Protein AF-X1E776-F1 (afdb_monomer)

Organism: NCBI:txid412755

Mean predicted aligned error: 4.52 Å

Radius of gyration: 12.27 Å; Cα contacts (8 Å, |Δi|>4): 96; chains: 1; bounding box: 30×23×28 Å

Secondary structure (DSSP, 8-state):
-EE-TTT--HHHHHHHHHHTTT-S-EEEEEP-TTS-SSGGGGGPPPPPHHHHHHHHHHHHTTSS-EEE-

Nearest PDB structures (foldseek):
  3grp-assembly1_A  TM=4.895E-01  e=4.437E+00  Bartonella henselae str. Houston-1
  2j0v-assembly2_B  TM=4.863E-01  e=7.725E+00  Arabidopsis thaliana
  4k3z-assembly2_B-2  TM=3.988E-01  e=6.725E+00  Brucella melitensis bv. 1 str. 16M
  6k8b-assembly2_B  TM=2.674E-01  e=9.511E+00  Arabidopsis thaliana

pLDDT: mean 87.59, std 7.29, range [67.06, 95.19]

Structure (mmCIF, N/CA/C/O backbone):
data_AF-X1E776-F1
#
_entry.id   AF-X1E776-F1
#
loop_
_atom_site.group_PDB
_atom_site.id
_atom_site.type_symbol
_atom_site.label_atom_id
_atom_site.label_alt_id
_atom_site.label_comp_id
_atom_site.label_asym_id
_atom_site.label_entity_id
_atom_site.label_seq_id
_atom_site.pdbx_PDB_ins_code
_atom_site.Cartn_x
_atom_site.Cartn_y
_atom_site.Cartn_z
_atom_site.occupancy
_atom_site.B_iso_or_equiv
_atom_site.auth_seq_id
_atom_site.auth_comp_id
_atom_site.auth_asym_id
_atom_site.auth_atom_id
_atom_site.pdbx_PDB_model_num
ATOM 1 N N . THR A 1 1 ? -0.127 -4.955 0.771 1.00 86.88 1 THR A N 1
ATOM 2 C CA . THR A 1 1 ? -0.123 -5.147 -0.693 1.00 86.88 1 THR A CA 1
ATOM 3 C C . THR A 1 1 ? 0.960 -4.326 -1.335 1.00 86.88 1 THR A C 1
ATOM 5 O O . THR A 1 1 ? 1.077 -3.162 -0.985 1.00 86.88 1 THR A O 1
ATOM 8 N N . THR A 1 2 ? 1.718 -4.908 -2.266 1.00 86.25 2 THR A N 1
ATOM 9 C CA . THR A 1 2 ? 2.680 -4.182 -3.110 1.00 86.25 2 THR A CA 1
ATOM 10 C C . THR A 1 2 ? 1.975 -3.617 -4.337 1.00 86.25 2 THR A C 1
ATOM 12 O O . THR A 1 2 ? 1.340 -4.374 -5.066 1.00 86.25 2 THR A O 1
ATOM 15 N N . VAL A 1 3 ? 2.083 -2.310 -4.570 1.00 86.56 3 VAL A N 1
ATOM 16 C CA . VAL A 1 3 ? 1.413 -1.645 -5.697 1.00 86.56 3 VAL A CA 1
ATOM 17 C C . VAL A 1 3 ? 2.368 -1.377 -6.854 1.00 86.56 3 VAL A C 1
ATOM 19 O O . VAL A 1 3 ? 3.466 -0.860 -6.663 1.00 86.56 3 VAL A O 1
ATOM 22 N N . LEU A 1 4 ? 1.920 -1.712 -8.064 1.00 85.56 4 LEU A N 1
ATOM 23 C CA . LEU A 1 4 ? 2.638 -1.503 -9.322 1.00 85.56 4 LEU A CA 1
ATOM 24 C C . LEU A 1 4 ? 1.721 -0.789 -10.332 1.00 85.56 4 LEU A C 1
ATOM 26 O O . LEU A 1 4 ? 0.627 -1.311 -10.561 1.00 85.56 4 LEU A O 1
ATOM 30 N N . PRO A 1 5 ? 2.151 0.315 -10.976 1.00 82.69 5 PRO A N 1
ATOM 31 C CA . PRO A 1 5 ? 1.356 1.065 -11.959 1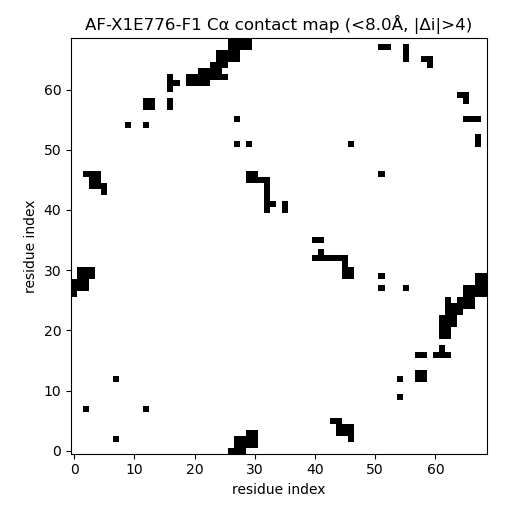.00 82.69 5 PRO A CA 1
ATOM 32 C C . PRO A 1 5 ? 0.798 0.222 -13.102 1.00 82.69 5 PRO A C 1
ATOM 34 O O . PRO A 1 5 ? -0.292 0.478 -13.594 1.00 82.69 5 PRO A O 1
ATOM 37 N N . LYS A 1 6 ? 1.518 -0.832 -13.491 1.00 82.00 6 LYS A N 1
ATOM 38 C CA . LYS A 1 6 ? 1.079 -1.781 -14.518 1.00 82.00 6 LYS A CA 1
ATOM 39 C C . LYS A 1 6 ? -0.210 -2.531 -14.162 1.00 82.00 6 LYS A C 1
ATOM 41 O O . LYS A 1 6 ? -0.931 -2.951 -15.059 1.00 82.00 6 LYS A O 1
ATOM 46 N N . PHE A 1 7 ? -0.469 -2.742 -12.871 1.00 81.12 7 PHE A N 1
ATOM 47 C CA . PHE A 1 7 ? -1.582 -3.566 -12.385 1.00 81.12 7 PHE A CA 1
ATOM 48 C C . PHE A 1 7 ? -2.565 -2.813 -11.497 1.00 81.12 7 PHE A C 1
ATOM 50 O O . PHE A 1 7 ? -3.643 -3.327 -11.229 1.00 81.12 7 PHE A O 1
ATOM 57 N N . HIS A 1 8 ? -2.194 -1.632 -11.011 1.00 88.12 8 HIS A N 1
ATOM 58 C CA . HIS A 1 8 ? -2.988 -0.886 -10.052 1.00 88.12 8 HIS A CA 1
ATOM 59 C C . HIS A 1 8 ? -3.257 0.507 -10.599 1.00 88.12 8 HIS A C 1
ATOM 61 O O . HIS A 1 8 ? -2.370 1.178 -11.121 1.00 88.12 8 HIS A O 1
ATOM 67 N N . ASN A 1 9 ? -4.492 0.942 -10.436 1.00 88.12 9 ASN A N 1
ATOM 68 C CA . ASN A 1 9 ? -4.933 2.314 -10.601 1.00 88.12 9 ASN A CA 1
ATOM 69 C C . ASN A 1 9 ? -5.852 2.648 -9.414 1.00 88.12 9 ASN A C 1
ATOM 71 O O . ASN A 1 9 ? -6.046 1.821 -8.522 1.00 88.12 9 ASN A O 1
ATOM 75 N N . GLU A 1 10 ? -6.405 3.854 -9.393 1.00 89.31 10 GLU A N 1
ATOM 76 C CA . GLU A 1 10 ? -7.289 4.301 -8.314 1.00 89.31 10 GLU A CA 1
ATOM 77 C C . GLU A 1 10 ? -8.503 3.372 -8.113 1.00 89.31 10 GLU A C 1
ATOM 79 O O . GLU A 1 10 ? -8.801 2.979 -6.983 1.00 89.31 10 GLU A O 1
ATOM 84 N N . ASP A 1 11 ? -9.139 2.924 -9.200 1.00 91.00 11 ASP A N 1
ATOM 85 C CA . ASP A 1 11 ? -10.261 1.979 -9.152 1.00 91.00 11 ASP A CA 1
ATOM 86 C C . ASP A 1 11 ? -9.874 0.640 -8.514 1.00 91.00 11 ASP A C 1
ATOM 88 O O . ASP A 1 11 ? -10.619 0.093 -7.696 1.00 91.00 11 ASP A O 1
ATOM 92 N N . GLU A 1 12 ? -8.698 0.105 -8.849 1.00 91.81 12 GLU A N 1
ATOM 93 C CA . GLU A 1 12 ? -8.184 -1.120 -8.234 1.00 91.81 12 GLU A CA 1
ATOM 94 C C . GLU A 1 12 ? -7.926 -0.926 -6.735 1.00 91.81 12 GLU A C 1
ATOM 96 O O . GLU A 1 12 ? -8.232 -1.819 -5.944 1.00 91.81 12 GLU A O 1
ATOM 101 N N . ILE A 1 13 ? -7.452 0.249 -6.305 1.00 93.31 13 ILE A N 1
ATOM 102 C CA . ILE A 1 13 ? -7.303 0.559 -4.875 1.00 93.31 13 ILE A CA 1
ATOM 103 C C . ILE A 1 13 ? -8.662 0.578 -4.168 1.00 93.31 13 ILE A C 1
ATOM 105 O O . ILE A 1 13 ? -8.785 0.004 -3.085 1.00 93.31 13 ILE A O 1
ATOM 109 N N . HIS A 1 14 ? -9.703 1.143 -4.783 1.00 93.94 14 HIS A N 1
ATOM 110 C CA . HIS A 1 14 ? -11.060 1.076 -4.236 1.00 93.94 14 HIS A CA 1
ATOM 111 C C . HIS A 1 14 ? -11.585 -0.361 -4.141 1.00 93.94 14 HIS A C 1
ATOM 113 O O . HIS A 1 14 ? -12.224 -0.719 -3.148 1.00 93.94 14 HIS A O 1
ATOM 119 N N . LYS A 1 15 ? -11.317 -1.208 -5.143 1.00 94.38 15 LYS A N 1
ATOM 120 C CA . LYS A 1 15 ? -11.686 -2.633 -5.103 1.00 94.38 15 LYS A CA 1
ATOM 121 C C . LYS A 1 15 ? -10.958 -3.366 -3.980 1.00 94.38 15 LYS A C 1
ATOM 123 O O . LYS A 1 15 ? -11.599 -4.103 -3.233 1.00 94.38 15 LYS A O 1
ATOM 128 N N . ILE A 1 16 ? -9.656 -3.124 -3.822 1.00 92.75 16 ILE A N 1
ATOM 129 C CA . ILE A 1 16 ? -8.857 -3.674 -2.720 1.00 92.75 16 ILE A CA 1
ATOM 130 C C . ILE A 1 16 ? -9.432 -3.211 -1.383 1.00 92.75 16 ILE A C 1
ATOM 132 O O . ILE A 1 16 ? -9.677 -4.050 -0.523 1.00 92.75 16 ILE A O 1
ATOM 136 N N . GLY A 1 17 ? -9.711 -1.914 -1.229 1.00 92.69 17 GLY A N 1
ATOM 137 C CA . GLY A 1 17 ? -10.314 -1.342 -0.025 1.00 92.69 17 GLY A CA 1
ATOM 138 C C . GLY A 1 17 ? -11.632 -2.017 0.345 1.00 92.69 17 GLY A C 1
ATOM 139 O O . GLY A 1 17 ? -11.791 -2.470 1.475 1.00 92.69 17 GLY A O 1
ATOM 140 N N . LYS A 1 18 ? -12.541 -2.193 -0.622 1.00 94.38 18 LYS A N 1
ATOM 141 C CA . LYS A 1 18 ? -13.799 -2.934 -0.421 1.00 94.38 18 LYS A CA 1
ATOM 142 C C . LYS A 1 18 ? -13.563 -4.385 0.004 1.00 94.38 18 LYS A C 1
ATOM 144 O O . LYS A 1 18 ? -14.296 -4.889 0.849 1.00 94.38 18 LYS A O 1
ATOM 149 N N . LEU A 1 19 ? -12.553 -5.046 -0.560 1.00 93.31 19 LEU A N 1
ATOM 150 C CA . LEU A 1 19 ? -12.215 -6.435 -0.245 1.00 93.31 19 LEU A CA 1
ATOM 151 C C . LEU A 1 19 ? -11.649 -6.596 1.174 1.00 93.31 19 LEU A C 1
ATOM 153 O O . LEU A 1 19 ? -11.912 -7.606 1.819 1.00 93.31 19 LEU A O 1
ATOM 157 N N . VAL A 1 20 ? -10.906 -5.604 1.674 1.00 92.69 20 VAL A N 1
ATOM 158 C CA . VAL A 1 20 ? -10.326 -5.612 3.031 1.00 92.69 20 VAL A CA 1
ATOM 159 C C . VAL A 1 20 ? -11.108 -4.761 4.034 1.00 92.69 20 VAL A C 1
ATOM 161 O O . VAL A 1 20 ? -10.588 -4.426 5.100 1.00 92.69 20 VAL A O 1
ATOM 164 N N . ASN A 1 21 ? -12.348 -4.400 3.701 1.00 94.88 21 ASN A N 1
ATOM 165 C CA . ASN A 1 21 ? -13.164 -3.499 4.503 1.00 94.88 21 ASN A CA 1
ATOM 166 C C . ASN A 1 21 ? -13.320 -4.015 5.943 1.00 94.88 21 ASN A C 1
ATOM 168 O O . ASN A 1 21 ? -13.663 -5.176 6.170 1.00 94.88 21 ASN A O 1
ATOM 172 N N . GLY A 1 22 ? -13.059 -3.147 6.919 1.00 92.06 22 GLY A N 1
ATOM 173 C CA . GLY A 1 22 ? -13.078 -3.485 8.344 1.00 92.06 22 GLY A CA 1
ATOM 174 C C . GLY A 1 22 ? -11.772 -4.074 8.891 1.00 92.06 22 GLY A C 1
ATOM 175 O O . GLY A 1 22 ? -11.704 -4.412 10.075 1.00 92.06 22 GLY A O 1
ATOM 176 N N . ALA A 1 23 ? -10.710 -4.185 8.085 1.00 94.06 23 ALA A N 1
ATOM 177 C CA . ALA A 1 23 ? -9.404 -4.589 8.597 1.00 94.06 23 ALA A CA 1
ATOM 178 C C . ALA A 1 23 ? -8.843 -3.552 9.591 1.00 94.06 23 ALA A C 1
ATOM 180 O O . ALA A 1 23 ? -8.934 -2.339 9.389 1.00 94.06 23 ALA A O 1
ATOM 181 N N . LYS A 1 24 ? -8.203 -4.032 10.667 1.00 93.31 24 LYS A N 1
ATOM 182 C CA . LYS A 1 24 ? -7.588 -3.166 11.694 1.00 93.31 24 LYS A CA 1
ATOM 183 C C . LYS A 1 24 ? -6.344 -2.434 11.191 1.00 93.31 24 LYS A C 1
ATOM 185 O O . LYS A 1 24 ? -6.051 -1.324 11.621 1.00 93.31 24 LYS A O 1
ATOM 190 N N . LEU A 1 25 ? -5.579 -3.083 10.319 1.00 91.94 25 LEU A N 1
ATOM 191 C CA . LEU A 1 25 ? -4.335 -2.554 9.782 1.00 91.94 25 LEU A CA 1
ATOM 192 C C . LEU A 1 25 ? -4.150 -3.046 8.353 1.00 91.94 25 LEU A C 1
ATOM 194 O O . LEU A 1 25 ? -4.173 -4.250 8.102 1.00 91.94 25 LEU A O 1
ATOM 198 N N . PHE A 1 26 ? -3.892 -2.114 7.446 1.00 93.31 26 PHE A N 1
ATOM 199 C CA . PHE A 1 26 ? -3.468 -2.403 6.088 1.00 93.31 26 PHE A CA 1
ATOM 200 C C . PHE A 1 26 ? -2.120 -1.744 5.809 1.00 93.31 26 PHE A C 1
ATOM 202 O O . PHE A 1 26 ? -1.881 -0.598 6.184 1.00 93.31 26 PHE A O 1
ATOM 209 N N . ILE A 1 27 ? -1.220 -2.481 5.161 1.00 93.06 27 ILE A N 1
ATOM 210 C CA . ILE A 1 27 ? 0.101 -1.972 4.789 1.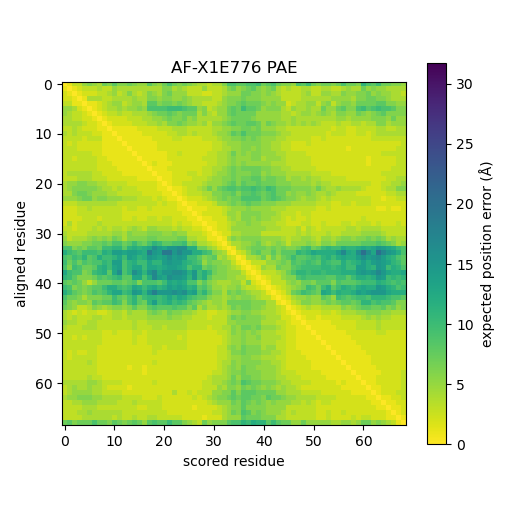00 93.06 27 ILE A CA 1
ATOM 211 C C . ILE A 1 27 ? 0.170 -1.888 3.269 1.00 93.06 27 ILE A C 1
ATOM 213 O O . ILE A 1 27 ? 0.135 -2.911 2.574 1.00 93.06 27 ILE A O 1
ATOM 217 N N . LEU A 1 28 ? 0.275 -0.664 2.768 1.00 92.38 28 LEU A N 1
ATOM 218 C CA . LEU A 1 28 ? 0.492 -0.343 1.370 1.00 92.38 28 LEU A CA 1
ATOM 219 C C . LEU A 1 28 ? 1.997 -0.277 1.108 1.00 92.38 28 LEU A C 1
ATOM 221 O O . LEU A 1 28 ? 2.687 0.613 1.586 1.00 92.38 28 LEU A O 1
ATOM 225 N N . GLN A 1 29 ? 2.518 -1.243 0.370 1.00 90.12 29 GLN A N 1
ATOM 226 C CA . GLN A 1 29 ? 3.940 -1.356 0.097 1.00 90.12 29 GLN A CA 1
ATOM 227 C C . GLN A 1 29 ? 4.268 -0.752 -1.268 1.00 90.12 29 GLN A C 1
ATOM 229 O O . GLN A 1 29 ? 3.668 -1.129 -2.281 1.00 90.12 29 GLN A O 1
ATOM 234 N N . LYS A 1 30 ? 5.248 0.149 -1.312 1.00 87.50 30 LYS A N 1
ATOM 235 C CA . LYS A 1 30 ? 5.750 0.714 -2.565 1.00 87.50 30 LYS A CA 1
ATOM 236 C C . LYS A 1 30 ? 6.590 -0.323 -3.309 1.00 87.50 30 LYS A C 1
ATOM 238 O O . LYS A 1 30 ? 7.426 -1.016 -2.724 1.00 87.50 30 LYS A O 1
ATOM 243 N N . PHE A 1 31 ? 6.359 -0.450 -4.612 1.00 86.56 31 PHE A N 1
ATOM 244 C CA . PHE A 1 31 ? 7.202 -1.275 -5.466 1.00 86.56 31 PHE A CA 1
ATOM 245 C C . PHE A 1 31 ? 8.534 -0.573 -5.756 1.00 86.56 31 PHE A C 1
ATOM 247 O O . PHE A 1 31 ? 8.542 0.589 -6.156 1.00 86.56 31 PHE A O 1
ATOM 254 N N . TYR A 1 32 ? 9.642 -1.303 -5.597 1.00 80.38 32 TYR A N 1
ATOM 255 C CA . TYR A 1 32 ? 10.986 -0.829 -5.921 1.00 80.38 32 TYR A CA 1
ATOM 256 C C . TYR A 1 32 ? 11.619 -1.738 -6.985 1.00 80.38 32 TYR A C 1
ATOM 258 O O . TYR A 1 32 ? 11.916 -2.899 -6.682 1.00 80.38 32 TYR A O 1
ATOM 266 N N . PRO A 1 33 ? 11.884 -1.230 -8.205 1.00 74.94 33 PRO A N 1
ATOM 267 C CA . PRO A 1 33 ? 12.412 -2.043 -9.303 1.00 74.94 33 PRO A CA 1
ATOM 268 C C . PRO A 1 33 ? 13.800 -2.629 -9.002 1.00 74.94 33 PRO A C 1
ATOM 270 O O . PRO A 1 33 ? 14.141 -3.689 -9.518 1.00 74.94 33 PRO A O 1
ATOM 273 N N . SER A 1 34 ? 14.569 -2.011 -8.097 1.00 72.75 34 SER A N 1
ATOM 274 C CA . SER A 1 34 ? 15.892 -2.477 -7.656 1.00 72.75 34 SER A CA 1
ATOM 275 C C . SER A 1 34 ? 15.886 -3.801 -6.879 1.00 72.75 34 SER A C 1
ATOM 277 O O . SER A 1 34 ? 16.943 -4.407 -6.715 1.00 72.75 34 SER A O 1
ATOM 279 N N . LYS A 1 35 ? 14.725 -4.266 -6.399 1.00 67.06 35 LYS A N 1
ATOM 280 C CA . LYS A 1 35 ? 14.565 -5.526 -5.653 1.00 67.06 35 LYS A CA 1
ATOM 281 C C . LYS A 1 35 ? 13.538 -6.429 -6.340 1.00 67.06 35 LYS A C 1
ATOM 283 O O . LYS A 1 35 ? 12.473 -6.696 -5.789 1.00 67.06 35 LYS A O 1
ATOM 288 N N . THR A 1 36 ? 13.841 -6.875 -7.557 1.00 72.25 36 THR A N 1
ATOM 289 C CA . THR A 1 36 ? 12.945 -7.713 -8.371 1.00 72.25 36 THR A CA 1
ATOM 290 C C . THR A 1 36 ? 13.559 -9.082 -8.654 1.00 72.25 36 THR A C 1
ATOM 292 O O . THR A 1 36 ? 14.755 -9.193 -8.907 1.00 72.25 36 THR A O 1
ATOM 295 N N . LEU A 1 37 ? 12.739 -10.138 -8.582 1.00 73.81 37 LEU A N 1
ATOM 296 C CA . LEU A 1 37 ? 13.153 -11.512 -8.914 1.00 73.81 37 LEU A CA 1
ATOM 297 C C . LEU A 1 37 ? 13.170 -11.759 -10.429 1.00 73.81 37 LEU A C 1
ATOM 299 O O . LEU A 1 37 ? 13.976 -12.544 -10.915 1.00 73.81 37 LEU A O 1
ATOM 303 N N . ASP A 1 38 ? 12.286 -11.086 -11.169 1.00 75.19 38 ASP A N 1
ATOM 304 C CA . ASP A 1 38 ? 12.215 -11.151 -12.629 1.00 75.19 38 ASP A CA 1
ATOM 305 C C . ASP A 1 38 ? 12.687 -9.819 -13.226 1.00 75.19 38 ASP A C 1
ATOM 307 O O . ASP A 1 38 ? 12.152 -8.745 -12.930 1.00 75.19 38 ASP A O 1
ATOM 311 N N . LEU A 1 39 ? 13.693 -9.915 -14.097 1.00 77.81 39 LEU A N 1
ATOM 312 C CA . LEU A 1 39 ? 14.357 -8.797 -14.762 1.00 77.81 39 LEU A CA 1
ATOM 313 C C . LEU A 1 39 ? 13.395 -7.929 -15.586 1.00 77.81 39 LEU A C 1
ATOM 315 O O . LEU A 1 39 ? 13.686 -6.760 -15.835 1.00 77.81 39 LEU A O 1
ATOM 319 N N . LYS A 1 40 ? 12.235 -8.458 -15.991 1.00 76.44 40 LYS A N 1
ATOM 320 C CA . LYS A 1 40 ? 11.202 -7.683 -16.695 1.00 76.44 40 LYS A CA 1
ATOM 321 C C . LYS A 1 40 ? 10.660 -6.531 -15.849 1.00 76.44 40 LYS A C 1
ATOM 323 O O . LYS A 1 40 ? 10.271 -5.510 -16.408 1.00 76.44 40 LYS A O 1
ATOM 328 N N . PHE A 1 41 ? 10.687 -6.660 -14.522 1.00 74.50 41 PHE A N 1
ATOM 329 C CA . PHE A 1 41 ? 10.198 -5.637 -13.600 1.00 74.50 41 PHE A CA 1
ATOM 330 C C . PHE A 1 41 ? 11.233 -4.551 -13.265 1.00 74.50 41 PHE A C 1
ATOM 332 O O . PHE A 1 41 ? 10.876 -3.549 -12.651 1.00 74.50 41 PHE A O 1
ATOM 339 N N . LEU A 1 42 ? 12.490 -4.690 -13.708 1.00 74.25 42 LEU A N 1
ATOM 340 C CA . LEU A 1 42 ? 13.529 -3.663 -13.525 1.00 74.25 42 LEU A CA 1
ATOM 341 C C . LEU A 1 42 ? 13.231 -2.364 -14.284 1.00 74.25 42 LEU A C 1
ATOM 343 O O . LEU A 1 42 ? 13.707 -1.303 -13.893 1.00 74.25 42 LEU A O 1
ATOM 347 N N . LYS A 1 43 ? 12.477 -2.453 -15.386 1.00 75.19 43 LYS A N 1
ATOM 348 C CA . LYS A 1 43 ? 12.129 -1.309 -16.247 1.00 75.19 43 LYS A CA 1
ATOM 349 C C . LYS A 1 43 ? 10.763 -0.705 -15.924 1.00 75.19 43 LYS A C 1
ATOM 351 O O . LYS A 1 43 ? 10.366 0.266 -16.560 1.00 75.19 43 LYS A O 1
ATOM 356 N N . GLU A 1 44 ? 10.033 -1.298 -14.987 1.00 77.69 44 GLU A N 1
ATOM 357 C CA . GLU A 1 44 ? 8.682 -0.865 -14.656 1.00 77.69 44 GLU A CA 1
ATOM 358 C C . GLU A 1 44 ? 8.715 0.389 -13.783 1.00 77.69 44 GLU A C 1
ATOM 360 O O . GLU A 1 44 ? 9.577 0.561 -12.915 1.00 77.69 44 GLU A O 1
ATOM 365 N N . SER A 1 45 ? 7.757 1.280 -14.022 1.00 77.62 45 SER A N 1
ATOM 366 C CA . SER A 1 45 ? 7.618 2.507 -13.248 1.00 77.62 45 SER A CA 1
ATOM 367 C C . SER A 1 45 ? 7.136 2.194 -11.832 1.00 77.62 45 SER A C 1
ATOM 369 O O . SER A 1 45 ? 6.367 1.262 -11.610 1.00 77.62 45 SER A O 1
ATOM 371 N N . GLN A 1 46 ? 7.563 3.002 -10.869 1.00 83.06 46 GLN A N 1
ATOM 372 C CA . GLN A 1 46 ? 7.016 3.002 -9.513 1.00 83.06 46 GLN A CA 1
ATOM 373 C C . GLN A 1 46 ? 6.040 4.170 -9.353 1.00 83.06 46 GLN A C 1
ATOM 375 O O . GLN A 1 46 ? 6.173 5.185 -10.037 1.00 83.06 46 GLN A O 1
ATOM 380 N N . PHE A 1 47 ? 5.084 4.047 -8.434 1.00 85.75 47 PHE A N 1
ATOM 381 C CA . PHE A 1 47 ? 4.238 5.178 -8.055 1.00 85.75 47 PHE A CA 1
ATOM 382 C C . PHE A 1 47 ? 5.064 6.286 -7.394 1.00 85.75 47 PHE A C 1
ATOM 384 O O . PHE A 1 47 ? 6.040 6.010 -6.685 1.00 85.75 47 PHE A O 1
ATOM 391 N N . SER A 1 48 ? 4.676 7.542 -7.614 1.00 87.38 48 SER A N 1
ATOM 392 C CA . SER A 1 48 ? 5.235 8.661 -6.851 1.00 87.38 48 SER A CA 1
ATOM 393 C C . SER A 1 48 ? 4.753 8.619 -5.400 1.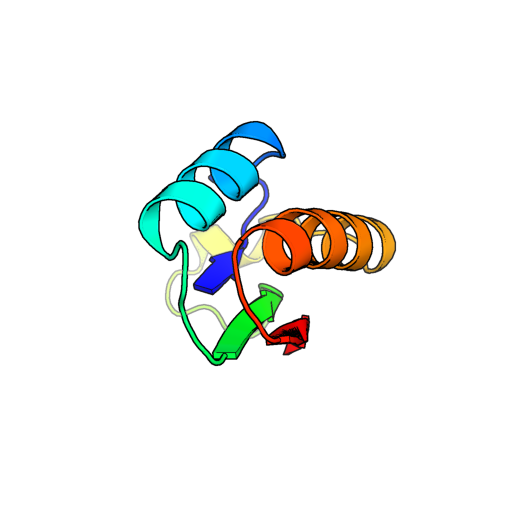00 87.38 48 SER A C 1
ATOM 395 O O . SER A 1 48 ? 3.758 7.966 -5.081 1.00 87.38 48 SER A O 1
ATOM 397 N N . ASP A 1 49 ? 5.449 9.320 -4.506 1.00 87.62 49 ASP A N 1
ATOM 398 C CA . ASP A 1 49 ? 5.037 9.382 -3.101 1.00 87.62 49 ASP A CA 1
ATOM 399 C C . ASP A 1 49 ? 3.666 10.062 -2.943 1.00 87.62 49 ASP A C 1
ATOM 401 O O . ASP A 1 49 ? 2.840 9.582 -2.171 1.00 87.62 49 ASP A O 1
ATOM 405 N N . ASP A 1 50 ? 3.353 11.069 -3.765 1.00 90.31 50 ASP A N 1
ATOM 406 C CA . ASP A 1 50 ? 2.018 11.680 -3.829 1.00 90.31 50 ASP A CA 1
ATOM 407 C C . ASP A 1 50 ? 0.922 10.678 -4.212 1.00 90.31 50 ASP A C 1
ATOM 409 O O . ASP A 1 50 ? -0.162 10.678 -3.630 1.00 90.31 50 ASP A O 1
ATOM 413 N N . GLN A 1 51 ? 1.187 9.793 -5.179 1.00 88.94 51 GLN A N 1
ATOM 414 C CA . GLN A 1 51 ? 0.225 8.756 -5.563 1.00 88.94 51 GLN A CA 1
ATOM 415 C C . GLN A 1 51 ? 0.0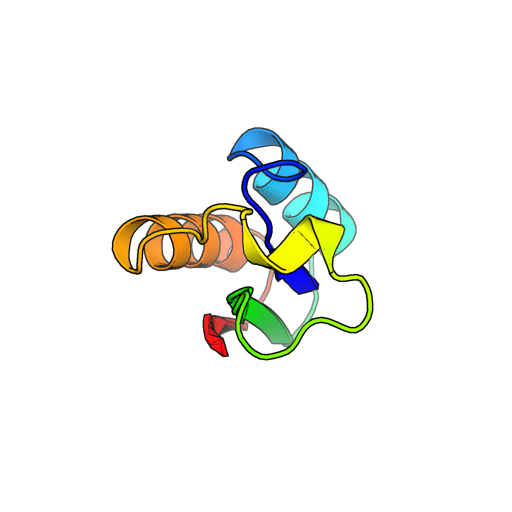35 7.731 -4.443 1.00 88.94 51 GLN A C 1
ATOM 417 O O . GLN A 1 51 ? -1.091 7.322 -4.167 1.00 88.94 51 GLN A O 1
ATOM 422 N N . MET A 1 52 ? 1.114 7.361 -3.750 1.00 91.94 52 MET A N 1
ATOM 423 C CA . MET A 1 52 ? 1.038 6.470 -2.590 1.00 91.94 52 MET A CA 1
ATOM 424 C C . MET A 1 52 ? 0.213 7.081 -1.451 1.00 91.94 52 MET A C 1
ATOM 426 O O . MET A 1 52 ? -0.559 6.365 -0.811 1.00 91.94 52 MET A O 1
ATOM 430 N N . LEU A 1 53 ? 0.343 8.390 -1.213 1.00 92.75 53 LEU A N 1
ATOM 431 C CA . LEU A 1 53 ? -0.458 9.113 -0.224 1.00 92.75 53 LEU A CA 1
ATOM 432 C C . LEU A 1 53 ? -1.944 9.117 -0.595 1.00 92.75 53 LEU A C 1
ATOM 434 O O . LEU A 1 53 ? -2.761 8.752 0.244 1.00 92.75 53 LEU A O 1
ATOM 438 N N . LYS A 1 54 ? -2.290 9.397 -1.857 1.00 93.31 54 LYS A N 1
ATOM 439 C CA . LYS A 1 54 ? -3.684 9.312 -2.331 1.00 93.31 54 LYS A CA 1
ATOM 440 C C . LYS A 1 54 ? -4.284 7.923 -2.124 1.00 93.31 54 LYS A C 1
ATOM 442 O O . LYS A 1 54 ? -5.401 7.779 -1.639 1.00 93.31 54 LYS A O 1
ATOM 447 N N . PHE A 1 55 ? -3.532 6.871 -2.444 1.00 93.12 55 PHE A N 1
ATOM 448 C CA . PHE A 1 55 ? -4.000 5.500 -2.238 1.00 93.12 55 PHE A CA 1
ATOM 449 C C . PHE A 1 55 ? -4.193 5.163 -0.763 1.00 93.12 55 PHE A C 1
ATOM 451 O O . PHE A 1 55 ? -5.142 4.464 -0.411 1.00 93.12 55 PHE A O 1
ATOM 458 N N . LYS A 1 56 ? -3.312 5.665 0.106 1.00 93.56 56 LYS A N 1
ATOM 459 C CA . LYS A 1 56 ? -3.474 5.539 1.551 1.00 93.56 56 LYS A CA 1
ATOM 460 C C . LYS A 1 56 ? -4.770 6.214 2.012 1.00 93.56 56 LYS A C 1
ATOM 462 O O . LYS A 1 56 ? -5.534 5.559 2.709 1.00 93.56 56 LYS A O 1
ATOM 467 N N . GLU A 1 57 ? -5.035 7.451 1.595 1.00 94.62 57 GLU A N 1
ATOM 468 C CA . GLU A 1 57 ? -6.265 8.181 1.950 1.00 94.62 57 GLU A CA 1
ATOM 469 C C . GLU A 1 57 ? -7.522 7.421 1.514 1.00 94.62 57 GLU A C 1
ATOM 471 O O . GLU A 1 57 ? -8.470 7.279 2.284 1.00 94.62 57 GLU A O 1
ATOM 476 N N . ILE A 1 58 ? -7.516 6.850 0.305 1.00 93.75 58 ILE A N 1
ATOM 477 C CA . ILE A 1 58 ? -8.616 6.006 -0.174 1.00 93.75 58 ILE A CA 1
ATOM 478 C C . ILE A 1 58 ? -8.815 4.804 0.752 1.00 93.75 58 ILE A C 1
ATOM 480 O O . ILE A 1 58 ? -9.940 4.535 1.171 1.00 93.75 58 ILE A O 1
ATOM 484 N N . LEU A 1 59 ? -7.738 4.089 1.087 1.00 93.06 59 LEU A N 1
ATOM 485 C CA . LEU A 1 59 ? -7.790 2.881 1.913 1.00 93.06 59 LEU A CA 1
ATOM 486 C C . LEU A 1 59 ? -8.186 3.166 3.365 1.00 93.06 59 LEU A C 1
ATOM 488 O O . LEU A 1 59 ? -8.864 2.336 3.966 1.00 93.06 59 LEU A O 1
ATOM 492 N N . GLU A 1 60 ? -7.835 4.328 3.917 1.00 94.00 60 GLU A N 1
ATOM 493 C CA . GLU A 1 60 ? -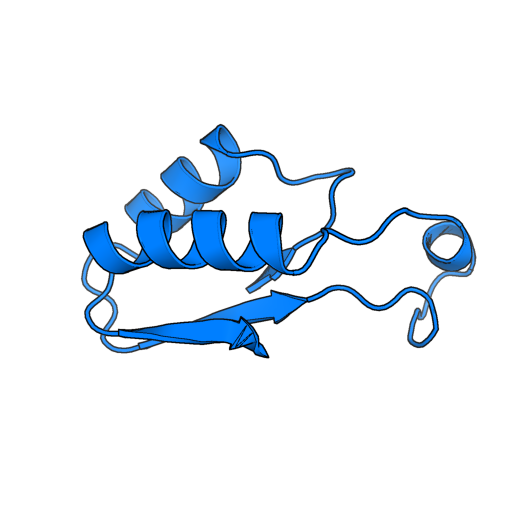8.252 4.756 5.263 1.00 94.00 60 GLU A CA 1
ATOM 494 C C . GLU A 1 60 ? -9.774 4.914 5.399 1.00 94.00 60 GLU A C 1
ATOM 496 O O . GLU A 1 60 ? -10.294 4.800 6.505 1.00 94.00 60 GLU A O 1
ATOM 501 N N . ASN A 1 61 ? -10.516 5.061 4.295 1.00 94.75 61 ASN A N 1
ATOM 502 C CA . ASN A 1 61 ? -11.983 5.015 4.329 1.00 94.75 61 ASN A CA 1
ATOM 503 C C . ASN A 1 61 ? -12.547 3.595 4.522 1.00 94.75 61 ASN A C 1
ATOM 505 O O . ASN A 1 61 ? -13.724 3.443 4.846 1.00 94.75 61 ASN A O 1
ATOM 509 N N . TYR A 1 62 ? -11.737 2.555 4.303 1.00 94.56 62 TYR A N 1
ATOM 510 C CA . TYR A 1 62 ? -12.149 1.148 4.392 1.00 94.56 62 TYR A CA 1
ATOM 511 C C . TYR A 1 62 ? -11.516 0.405 5.575 1.00 94.56 62 TYR A C 1
ATOM 513 O O . TYR A 1 62 ? -12.072 -0.582 6.058 1.00 94.56 62 TYR A O 1
ATOM 521 N N . VAL A 1 63 ? -10.341 0.835 6.042 1.00 95.19 63 VAL A N 1
ATOM 522 C CA . VA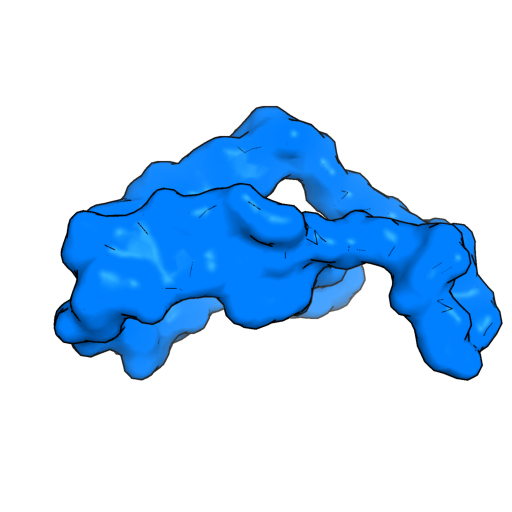L A 1 63 ? -9.597 0.177 7.126 1.00 95.19 63 VAL A CA 1
ATOM 523 C C . VAL A 1 63 ? -9.326 1.133 8.276 1.00 95.19 63 VAL A C 1
ATOM 525 O O . VAL A 1 63 ? -9.188 2.333 8.082 1.00 95.19 63 VAL A O 1
ATOM 528 N N . GLN A 1 64 ? -9.166 0.600 9.487 1.00 92.88 64 GLN A N 1
ATOM 529 C CA . GLN A 1 64 ? -8.946 1.434 10.673 1.00 92.88 64 GLN A CA 1
ATOM 530 C C . GLN A 1 64 ? -7.593 2.167 10.650 1.00 92.88 64 GLN A C 1
ATOM 532 O O . GLN A 1 64 ? -7.451 3.238 11.237 1.00 92.88 64 GLN A O 1
ATOM 537 N N . LYS A 1 65 ? -6.577 1.581 10.007 1.00 93.12 65 LYS A N 1
ATOM 538 C CA . LYS A 1 65 ? -5.249 2.186 9.871 1.00 93.12 65 LYS A CA 1
ATOM 539 C C . LYS A 1 65 ? -4.583 1.721 8.585 1.00 93.12 65 LYS A C 1
ATOM 541 O O . LYS A 1 65 ? -4.431 0.517 8.384 1.00 93.12 65 LYS A O 1
ATOM 546 N N . CYS A 1 66 ? -4.119 2.657 7.760 1.00 93.69 66 CYS A N 1
ATOM 547 C CA . CYS A 1 66 ? -3.287 2.356 6.599 1.00 93.69 66 CYS A CA 1
ATOM 548 C C . CYS A 1 66 ? -1.871 2.915 6.793 1.00 93.69 66 CYS A C 1
ATOM 550 O O . CYS A 1 66 ? -1.691 4.068 7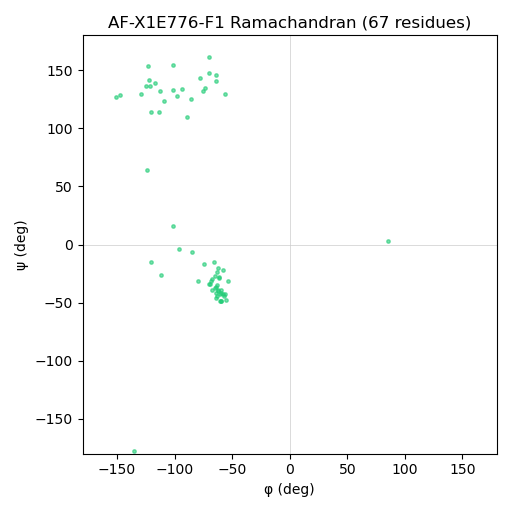.178 1.00 93.69 66 CYS A O 1
ATOM 552 N N . LEU A 1 67 ? -0.843 2.105 6.536 1.00 93.25 67 LEU A N 1
ATOM 553 C CA . LEU A 1 67 ? 0.563 2.517 6.603 1.00 93.25 67 LEU A CA 1
ATOM 554 C C . LEU A 1 67 ? 1.247 2.292 5.260 1.00 93.25 67 LEU A C 1
ATOM 556 O O . LEU A 1 67 ? 1.005 1.274 4.618 1.00 93.25 67 LEU A O 1
ATOM 560 N N . ILE A 1 68 ? 2.124 3.214 4.864 1.00 91.81 68 ILE A N 1
ATOM 561 C CA . ILE A 1 68 ? 2.965 3.052 3.674 1.00 91.81 68 ILE A CA 1
ATOM 562 C C . ILE A 1 68 ? 4.312 2.460 4.104 1.00 91.81 68 ILE A C 1
ATOM 564 O O . ILE A 1 68 ? 4.884 2.913 5.098 1.00 91.81 68 ILE A O 1
ATOM 568 N N . ARG A 1 69 ? 4.793 1.441 3.383 1.00 85.62 69 ARG A N 1
ATOM 569 C CA . ARG A 1 69 ? 6.074 0.762 3.628 1.00 85.62 69 ARG A CA 1
ATOM 570 C C . ARG A 1 69 ? 6.926 0.642 2.369 1.00 85.62 69 ARG A C 1
ATOM 572 O O . ARG A 1 69 ? 6.350 0.446 1.276 1.00 85.62 69 ARG A O 1
#

Sequence (69 aa):
TTVLPKFHNEDEIHKIGKLVNGAKLFILQKFYPSKTLDLKFLKESQFSDDQMLKFKEILENYVQKCLIR

Solvent-accessible surface area (backbone atoms only — not comparable to full-atom values): 3998 Å² total; per-residue (Å²): 88,74,48,41,60,93,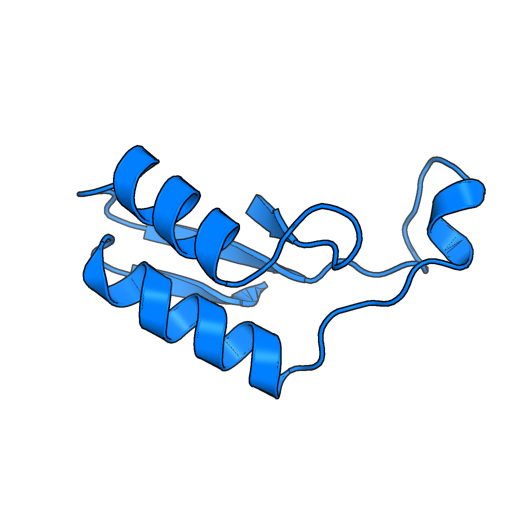81,40,52,73,67,49,48,52,51,49,23,66,74,47,51,74,33,72,67,45,53,45,26,67,49,55,40,92,75,55,95,51,76,79,45,53,79,48,69,57,71,52,71,71,55,52,49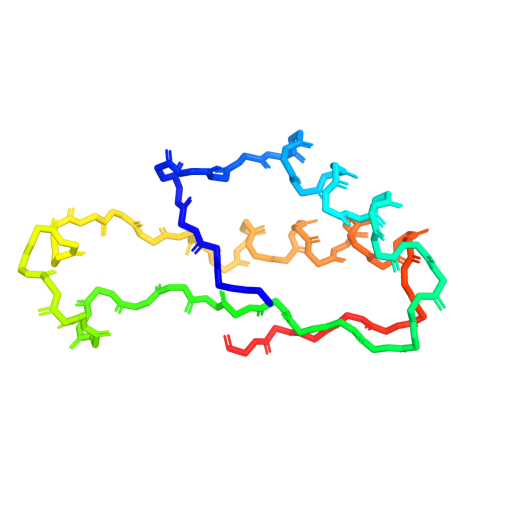,53,53,40,59,59,31,43,77,29,21,78,34,60,43,82,85

Foldseek 3Di:
DEDFPVPDDLVNLLVVLVVCAAAAEAEYEWDDLVDDPDVVSVPGDTDDPVRVVVSLVSSVVRYVHYHYD